Protein AF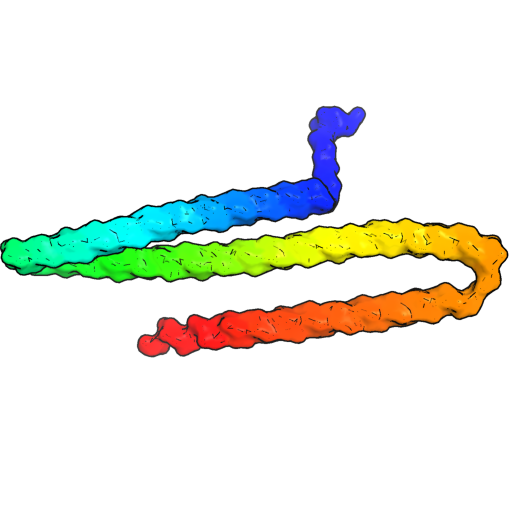-A0A653BRB4-F1 (afdb_monomer_lite)

pLDDT: mean 80.74, std 16.22, range [35.12, 98.19]

Organism: Callosobruchus maculatus (NCBI:txid64391)

Structure (mmCIF, N/CA/C/O backbone):
data_AF-A0A653BRB4-F1
#
_entry.id   AF-A0A653BRB4-F1
#
loop_
_atom_site.group_PDB
_atom_site.id
_atom_site.type_symbol
_atom_site.label_atom_id
_atom_site.label_alt_id
_atom_site.label_comp_id
_atom_site.label_asym_id
_atom_site.label_entity_id
_atom_site.label_seq_id
_atom_site.pdbx_PDB_ins_code
_atom_site.Cartn_x
_atom_site.Cartn_y
_atom_site.Cartn_z
_atom_site.occupancy
_atom_site.B_iso_or_equiv
_atom_site.auth_seq_id
_atom_site.auth_comp_id
_atom_site.auth_asym_id
_atom_site.auth_atom_id
_atom_site.pdbx_PDB_model_num
ATOM 1 N N . MET A 1 1 ? 5.141 21.637 -36.432 1.00 44.88 1 MET A N 1
ATOM 2 C CA . MET A 1 1 ? 4.045 20.675 -36.158 1.00 44.88 1 MET A CA 1
ATOM 3 C C . MET A 1 1 ? 4.220 19.894 -34.847 1.00 44.88 1 MET A C 1
ATOM 5 O O . MET A 1 1 ? 3.215 19.466 -34.308 1.00 44.88 1 MET A O 1
ATOM 9 N N . GLU A 1 2 ? 5.424 19.768 -34.265 1.00 45.28 2 GLU A N 1
ATOM 10 C CA . GLU A 1 2 ? 5.635 19.087 -32.959 1.00 45.28 2 GLU A CA 1
ATOM 11 C C . GLU A 1 2 ? 5.319 19.928 -31.700 1.00 45.28 2 GLU A C 1
ATOM 13 O O . GLU A 1 2 ? 5.369 19.418 -30.587 1.00 45.28 2 GLU A O 1
ATOM 18 N N . TRP A 1 3 ? 4.989 21.217 -31.844 1.00 54.69 3 TRP A N 1
ATOM 19 C CA . TRP A 1 3 ? 4.635 22.096 -30.715 1.00 54.69 3 TRP A CA 1
ATOM 20 C C . TRP A 1 3 ? 3.136 22.059 -30.353 1.00 54.69 3 TRP A C 1
ATOM 22 O O . TRP A 1 3 ? 2.770 22.378 -29.228 1.00 54.69 3 TRP A O 1
ATOM 32 N N . LEU A 1 4 ? 2.275 21.625 -31.284 1.00 62.00 4 LEU A N 1
ATOM 33 C CA . LEU A 1 4 ? 0.812 21.574 -31.112 1.00 62.00 4 LEU A CA 1
ATOM 34 C C . LEU A 1 4 ? 0.295 20.214 -30.613 1.00 62.00 4 LEU A C 1
ATOM 36 O O . LEU A 1 4 ? -0.806 20.134 -30.079 1.00 62.00 4 LEU A O 1
ATOM 40 N N . PHE A 1 5 ? 1.100 19.158 -30.724 1.00 61.97 5 PHE A N 1
ATOM 41 C CA . PHE A 1 5 ? 0.811 17.841 -30.162 1.00 61.97 5 PHE A CA 1
ATOM 42 C C . PHE A 1 5 ? 1.935 17.524 -29.185 1.00 61.97 5 PHE A C 1
ATOM 44 O O . PHE A 1 5 ? 3.046 17.224 -29.612 1.00 61.97 5 PHE A O 1
ATOM 51 N N . GLY A 1 6 ? 1.668 17.689 -27.885 1.00 61.69 6 GLY A N 1
ATOM 52 C CA . GLY A 1 6 ? 2.664 17.551 -26.821 1.00 61.69 6 GLY A CA 1
ATOM 53 C C . GLY A 1 6 ? 3.587 16.350 -27.036 1.00 61.69 6 GLY A C 1
ATOM 54 O O . GLY A 1 6 ? 3.122 15.269 -27.403 1.00 61.69 6 GLY A O 1
ATOM 55 N N . LYS A 1 7 ? 4.896 16.567 -26.838 1.00 62.56 7 LYS A N 1
ATOM 56 C CA . LYS A 1 7 ? 5.948 15.561 -27.042 1.00 62.56 7 LYS A CA 1
ATOM 57 C C . LYS A 1 7 ? 5.488 14.205 -26.507 1.00 62.56 7 LYS A C 1
ATOM 59 O O . LYS A 1 7 ? 5.230 14.071 -25.309 1.00 62.56 7 LYS A O 1
ATOM 64 N N . LYS A 1 8 ? 5.381 13.209 -27.393 1.00 71.00 8 LYS A N 1
ATOM 65 C CA . LYS A 1 8 ? 5.156 11.821 -26.981 1.00 71.00 8 LYS A CA 1
ATOM 66 C C . LYS A 1 8 ? 6.294 11.452 -26.033 1.00 71.00 8 LYS A C 1
ATOM 68 O O . LYS A 1 8 ? 7.454 11.521 -26.433 1.00 71.00 8 LYS A O 1
ATOM 73 N N . LEU A 1 9 ? 5.959 11.133 -24.781 1.00 74.25 9 LEU A N 1
ATOM 74 C CA . LEU A 1 9 ? 6.958 10.699 -23.809 1.00 74.25 9 LEU A CA 1
ATOM 75 C C . LEU A 1 9 ? 7.682 9.479 -24.368 1.00 74.25 9 LEU A C 1
ATOM 77 O O . LEU A 1 9 ? 7.057 8.563 -24.910 1.00 74.25 9 LEU A O 1
ATOM 81 N N . THR A 1 10 ? 8.996 9.462 -24.199 1.00 83.44 10 THR A N 1
ATOM 82 C CA . THR A 1 10 ? 9.781 8.264 -24.485 1.00 83.44 10 THR A CA 1
ATOM 83 C C . THR A 1 10 ? 9.360 7.125 -23.542 1.00 83.44 10 THR A C 1
ATOM 85 O O . THR A 1 10 ? 8.889 7.386 -22.427 1.00 83.44 10 THR A O 1
ATOM 88 N N . PRO A 1 11 ? 9.541 5.849 -23.934 1.00 79.94 11 PRO A N 1
ATOM 89 C CA . PRO A 1 11 ? 9.258 4.712 -23.054 1.00 79.94 11 PRO A CA 1
ATOM 90 C C . PRO A 1 11 ? 9.952 4.826 -21.689 1.00 79.94 11 PRO A C 1
ATOM 92 O O . PRO A 1 11 ? 9.370 4.499 -20.658 1.00 79.94 11 PRO A O 1
ATOM 95 N N . GLU A 1 12 ? 11.170 5.368 -21.657 1.00 82.12 12 GLU A N 1
ATOM 96 C CA . GLU A 1 12 ? 11.929 5.581 -20.425 1.00 82.12 12 GLU A CA 1
ATOM 97 C C . GLU A 1 12 ? 11.310 6.660 -19.521 1.00 82.12 12 GLU A C 1
ATOM 99 O O . GLU A 1 12 ? 11.172 6.461 -18.309 1.00 82.12 12 GLU A O 1
ATOM 104 N N . GLU A 1 13 ? 10.870 7.785 -20.092 1.00 85.81 13 GLU A N 1
ATOM 105 C CA . GLU A 1 13 ? 10.163 8.830 -19.346 1.00 85.81 13 GLU A CA 1
ATOM 106 C C . GLU A 1 13 ? 8.820 8.331 -18.804 1.00 85.81 13 GLU A C 1
ATOM 108 O O . GLU A 1 13 ? 8.454 8.665 -17.672 1.00 85.81 13 GLU A O 1
ATOM 113 N N . LEU A 1 14 ? 8.106 7.503 -19.573 1.00 84.69 14 LEU A N 1
ATOM 114 C CA . LEU A 1 14 ? 6.850 6.887 -19.151 1.00 84.69 14 LEU A CA 1
ATOM 115 C C . LEU A 1 14 ? 7.068 5.928 -17.972 1.00 84.69 14 LEU A C 1
ATOM 117 O O . LEU A 1 14 ? 6.396 6.062 -16.948 1.00 84.69 14 LEU A O 1
ATOM 121 N N . LEU A 1 15 ? 8.054 5.027 -18.064 1.00 86.06 15 LEU A N 1
ATOM 122 C CA . LEU A 1 15 ? 8.423 4.114 -16.973 1.00 86.06 15 LEU A CA 1
ATOM 123 C C . LEU A 1 15 ? 8.821 4.891 -15.709 1.00 86.06 15 LEU A C 1
ATOM 125 O O . LEU A 1 15 ? 8.372 4.574 -14.607 1.00 86.06 15 LEU A O 1
ATOM 129 N N . ARG A 1 16 ? 9.601 5.971 -15.853 1.00 87.88 16 ARG A N 1
ATOM 130 C CA . ARG A 1 16 ? 10.006 6.827 -14.727 1.00 87.88 16 ARG A CA 1
ATOM 131 C C . ARG A 1 16 ? 8.824 7.570 -14.101 1.00 87.88 16 ARG A C 1
ATOM 133 O O . ARG A 1 16 ? 8.773 7.710 -12.876 1.00 87.88 16 ARG A O 1
ATOM 140 N N . LYS A 1 17 ? 7.879 8.053 -14.912 1.00 89.94 17 LYS A N 1
ATOM 141 C CA . LYS A 1 17 ? 6.649 8.705 -14.437 1.00 89.94 17 LYS A CA 1
ATOM 142 C C . LYS A 1 17 ? 5.766 7.718 -13.673 1.00 89.94 17 LYS A C 1
ATOM 144 O O . LYS A 1 17 ? 5.336 8.043 -12.567 1.00 89.94 17 LYS A O 1
ATOM 149 N N . ASN A 1 18 ? 5.573 6.514 -14.208 1.00 88.88 18 ASN A N 1
ATOM 150 C CA . ASN A 1 18 ? 4.789 5.459 -13.567 1.00 88.88 18 ASN A CA 1
ATOM 151 C C . ASN A 1 18 ? 5.420 5.031 -12.238 1.00 88.88 18 ASN A C 1
ATOM 153 O O . ASN A 1 18 ? 4.736 5.017 -11.221 1.00 88.88 18 ASN A O 1
ATOM 157 N N . GLN A 1 19 ? 6.740 4.823 -12.198 1.00 89.94 19 GLN A N 1
ATOM 158 C CA . GLN A 1 19 ? 7.456 4.504 -10.959 1.00 89.94 19 GLN A CA 1
ATOM 159 C C . GLN A 1 19 ? 7.236 5.559 -9.862 1.00 89.94 19 GLN A C 1
ATOM 161 O O . GLN A 1 19 ? 7.018 5.230 -8.696 1.00 89.94 19 GLN A O 1
ATOM 166 N N . ARG A 1 20 ? 7.277 6.850 -10.219 1.00 93.38 20 ARG A N 1
ATOM 167 C CA . ARG A 1 20 ? 7.003 7.946 -9.273 1.00 93.38 20 ARG A CA 1
ATOM 168 C C . ARG A 1 20 ? 5.554 7.932 -8.791 1.00 93.38 20 ARG A C 1
ATOM 170 O O . ARG A 1 20 ? 5.324 8.174 -7.608 1.00 93.38 20 ARG A O 1
ATOM 177 N N . ALA A 1 21 ? 4.606 7.660 -9.686 1.00 92.81 21 ALA A N 1
ATOM 178 C CA . ALA A 1 21 ? 3.192 7.566 -9.345 1.00 92.81 21 ALA A CA 1
ATOM 179 C C . ALA A 1 21 ? 2.924 6.403 -8.376 1.00 92.81 21 ALA A C 1
ATOM 181 O O . ALA A 1 21 ? 2.296 6.624 -7.344 1.00 92.81 21 ALA A O 1
ATOM 182 N N . LEU A 1 22 ? 3.484 5.217 -8.638 1.00 92.94 22 LEU A N 1
ATOM 183 C CA . LEU A 1 22 ? 3.380 4.058 -7.742 1.00 92.94 22 LEU A CA 1
ATOM 184 C C . LEU A 1 22 ? 4.013 4.344 -6.376 1.00 92.94 22 LEU A C 1
ATOM 186 O O . LEU A 1 22 ? 3.388 4.114 -5.347 1.00 92.94 22 LEU A O 1
ATOM 190 N N . ASN A 1 23 ? 5.208 4.942 -6.346 1.00 93.94 23 ASN A N 1
ATOM 191 C CA . ASN A 1 23 ? 5.864 5.326 -5.093 1.00 93.94 23 ASN A CA 1
ATOM 192 C C . ASN A 1 23 ? 5.052 6.339 -4.279 1.00 93.94 23 ASN A C 1
ATOM 194 O O . ASN A 1 23 ? 5.100 6.317 -3.050 1.00 93.94 23 ASN A O 1
ATOM 198 N N . LYS A 1 24 ? 4.338 7.251 -4.946 1.00 96.00 24 LYS A N 1
ATOM 199 C CA . LYS A 1 24 ? 3.426 8.181 -4.277 1.00 96.00 24 LYS A CA 1
ATOM 200 C C . LYS A 1 24 ? 2.218 7.434 -3.712 1.00 96.00 24 LYS A C 1
ATOM 202 O O . LYS A 1 24 ? 1.928 7.598 -2.532 1.00 96.00 24 LYS A O 1
ATOM 207 N N . ALA A 1 25 ? 1.590 6.575 -4.515 1.00 94.00 25 ALA A N 1
ATOM 208 C CA . ALA A 1 25 ? 0.455 5.765 -4.090 1.00 94.00 25 ALA A CA 1
ATOM 209 C C . ALA A 1 25 ? 0.798 4.900 -2.867 1.00 94.00 25 ALA A C 1
ATOM 211 O O . ALA A 1 25 ? 0.055 4.930 -1.895 1.00 94.00 25 ALA A O 1
ATOM 212 N N . MET A 1 26 ? 1.960 4.231 -2.843 1.00 94.81 26 MET A N 1
ATOM 213 C CA . MET A 1 26 ? 2.411 3.461 -1.670 1.00 94.81 26 MET A CA 1
ATOM 214 C C . MET A 1 26 ? 2.470 4.312 -0.394 1.00 94.81 26 MET A C 1
ATOM 216 O O . MET A 1 26 ? 1.984 3.888 0.649 1.00 94.81 26 MET A O 1
ATOM 220 N N . ARG A 1 27 ? 3.014 5.536 -0.469 1.00 96.44 27 ARG A N 1
ATOM 221 C CA . ARG A 1 27 ? 3.086 6.436 0.697 1.00 96.44 27 ARG A CA 1
ATOM 222 C C . ARG A 1 27 ? 1.715 6.916 1.150 1.00 96.44 27 ARG A C 1
ATOM 224 O O . ARG A 1 27 ? 1.493 7.071 2.348 1.00 96.44 27 ARG A O 1
ATOM 231 N N . ASP A 1 28 ? 0.827 7.202 0.206 1.00 95.75 28 ASP A N 1
ATOM 232 C CA . ASP A 1 28 ? -0.527 7.642 0.525 1.00 95.75 28 ASP A CA 1
ATOM 233 C C . ASP A 1 28 ? -1.327 6.492 1.167 1.00 95.75 28 ASP A C 1
ATOM 235 O O . ASP A 1 28 ? -2.009 6.721 2.165 1.00 95.75 28 ASP A O 1
ATOM 239 N N . LEU A 1 29 ? -1.143 5.246 0.706 1.00 95.25 29 LEU A N 1
ATOM 240 C CA . LEU A 1 29 ? -1.700 4.054 1.359 1.00 95.25 29 LEU A CA 1
ATOM 241 C C . LEU A 1 29 ? -1.146 3.836 2.768 1.00 95.25 29 LEU A C 1
ATOM 243 O O . LEU A 1 29 ? -1.917 3.567 3.684 1.00 95.25 29 LEU A O 1
ATOM 247 N N . ASP A 1 30 ? 0.164 3.991 2.965 1.00 95.69 30 ASP A N 1
ATOM 248 C CA . ASP A 1 30 ? 0.786 3.849 4.286 1.00 95.69 30 ASP A CA 1
ATOM 249 C C . ASP A 1 30 ? 0.239 4.868 5.288 1.00 95.69 30 ASP A C 1
ATOM 251 O O . ASP A 1 30 ? -0.034 4.533 6.442 1.00 95.69 30 ASP A O 1
ATOM 255 N N . ARG A 1 31 ? 0.032 6.112 4.843 1.00 97.12 31 ARG A N 1
ATOM 256 C CA . ARG A 1 31 ? -0.585 7.161 5.663 1.00 97.12 31 ARG A CA 1
ATOM 257 C C . ARG A 1 31 ? -2.021 6.811 6.029 1.00 97.12 31 ARG A C 1
ATOM 259 O O . ARG A 1 31 ? -2.411 7.001 7.177 1.00 97.12 31 ARG A O 1
ATOM 266 N N . GLU A 1 32 ? -2.804 6.314 5.077 1.00 95.50 32 GLU A N 1
ATOM 267 C CA . GLU A 1 32 ? -4.203 5.969 5.331 1.00 95.50 32 GLU A CA 1
ATOM 268 C C . GLU A 1 32 ? -4.324 4.752 6.255 1.00 95.50 32 GLU A C 1
ATOM 270 O O . GLU A 1 32 ? -5.084 4.786 7.223 1.00 95.50 32 GLU A O 1
ATOM 275 N N . LYS A 1 33 ? -3.475 3.737 6.059 1.00 96.44 33 LYS A N 1
ATOM 276 C CA . LYS A 1 33 ? -3.328 2.604 6.981 1.00 96.44 33 LYS A CA 1
ATOM 277 C C . LYS A 1 33 ? -3.029 3.083 8.403 1.00 96.44 33 LYS A C 1
ATOM 279 O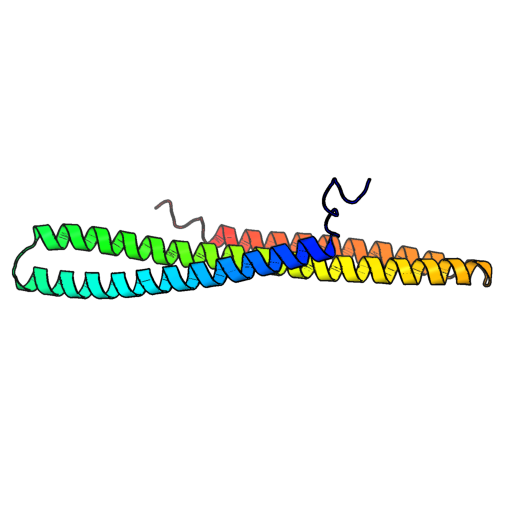 O . LYS A 1 33 ? -3.713 2.673 9.335 1.00 96.44 33 LYS A O 1
ATOM 284 N N . GLN A 1 34 ? -2.057 3.983 8.578 1.00 97.44 34 GLN A N 1
ATOM 285 C CA . GLN A 1 34 ? -1.706 4.522 9.898 1.00 97.44 34 GLN A CA 1
ATOM 286 C C . GLN A 1 34 ? -2.872 5.263 10.564 1.00 97.44 34 GLN A C 1
ATOM 288 O O . GLN A 1 34 ? -3.063 5.138 11.774 1.00 97.44 34 GLN A O 1
ATOM 293 N N . LYS A 1 35 ? -3.674 6.019 9.804 1.00 96.56 35 LYS A N 1
ATOM 294 C CA . LYS A 1 35 ? -4.886 6.654 10.347 1.00 96.56 35 LYS A CA 1
ATOM 295 C C . LYS A 1 35 ? -5.907 5.615 10.805 1.00 96.56 35 LYS A C 1
ATOM 297 O O . LYS A 1 35 ? -6.458 5.758 11.894 1.00 96.56 35 LYS A O 1
ATOM 302 N N . MET A 1 36 ? -6.116 4.558 10.019 1.00 95.75 36 MET A N 1
ATOM 303 C CA . MET A 1 36 ? -7.037 3.474 10.372 1.00 95.75 36 MET A CA 1
ATOM 304 C C . MET A 1 36 ? -6.572 2.704 11.613 1.00 95.75 36 MET A C 1
ATOM 306 O O . MET A 1 36 ? -7.384 2.422 12.486 1.00 95.75 36 MET A O 1
ATOM 310 N N . GLU A 1 37 ? -5.270 2.447 11.763 1.00 96.44 37 GLU A N 1
ATOM 311 C CA . GLU A 1 37 ? -4.699 1.846 12.980 1.00 96.44 37 GLU A CA 1
ATOM 312 C C . GLU A 1 37 ? -4.892 2.743 14.217 1.00 96.44 37 GLU A C 1
ATOM 314 O O . GLU A 1 37 ? -5.152 2.264 15.323 1.00 96.44 37 GLU A O 1
ATOM 319 N N . GLN A 1 38 ? -4.779 4.067 14.061 1.00 97.38 38 GLN A N 1
ATOM 320 C CA . GLN A 1 38 ? -5.075 5.007 15.147 1.00 97.38 38 GLN A CA 1
ATOM 321 C C . GLN A 1 38 ? -6.566 5.019 15.498 1.00 97.38 38 GLN A C 1
ATOM 323 O O . GLN A 1 38 ? -6.912 5.066 16.680 1.00 97.38 38 GLN A O 1
ATOM 328 N N . GLN A 1 39 ? -7.446 4.964 14.497 1.00 95.88 39 GLN A N 1
ATOM 329 C CA . GLN A 1 39 ? -8.887 4.854 14.707 1.00 95.88 39 GLN A CA 1
ATOM 330 C C . GLN A 1 39 ? -9.246 3.541 15.409 1.00 95.88 39 GLN A C 1
ATOM 332 O O . GLN A 1 39 ? -10.021 3.566 16.359 1.00 95.88 39 GLN A O 1
ATOM 337 N N . GLU A 1 40 ? -8.618 2.425 15.031 1.00 96.44 40 GLU A N 1
ATOM 338 C CA . GLU A 1 40 ? -8.788 1.131 15.697 1.00 96.44 40 GLU A CA 1
ATOM 339 C C . GLU A 1 40 ? -8.495 1.241 17.201 1.00 96.44 40 GLU A C 1
ATOM 341 O O . GLU A 1 40 ? -9.309 0.839 18.035 1.00 96.44 40 GLU A O 1
ATOM 346 N N . LYS A 1 41 ? -7.364 1.862 17.566 1.00 97.62 41 LYS A N 1
ATOM 347 C CA . LYS A 1 41 ? -6.991 2.085 18.972 1.00 97.62 41 LYS A CA 1
ATOM 348 C C . LYS A 1 41 ? -8.031 2.922 19.720 1.00 97.62 41 LYS A C 1
ATOM 350 O O . LYS A 1 41 ? -8.347 2.596 20.864 1.00 97.62 41 LYS A O 1
ATOM 355 N N . LYS A 1 42 ? -8.570 3.972 19.092 1.00 97.44 42 LYS A N 1
ATOM 356 C CA . LYS A 1 42 ? -9.628 4.810 19.683 1.00 97.44 42 LYS A CA 1
ATOM 357 C C . LYS A 1 42 ? -10.916 4.018 19.897 1.00 97.44 42 LYS A C 1
ATOM 359 O O . LYS A 1 42 ? -11.413 3.994 21.017 1.00 97.44 42 LYS A O 1
ATOM 364 N N . ILE A 1 43 ? -11.376 3.281 18.884 1.00 97.06 43 ILE A N 1
ATOM 365 C CA . ILE A 1 43 ? -12.577 2.438 18.978 1.00 97.06 43 ILE A CA 1
ATOM 366 C C . ILE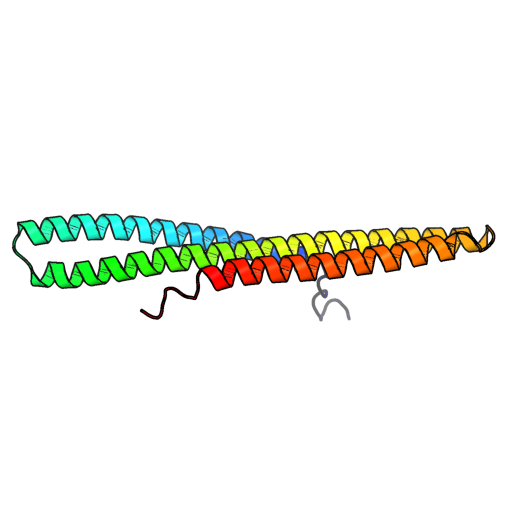 A 1 43 ? -12.435 1.422 20.120 1.00 97.06 43 ILE A C 1
ATOM 368 O O . ILE A 1 43 ? -13.369 1.234 20.894 1.00 97.06 43 ILE A O 1
ATOM 372 N N . ILE A 1 44 ? -11.260 0.803 20.293 1.00 97.75 44 ILE A N 1
ATOM 373 C CA . ILE A 1 44 ? -11.009 -0.125 21.410 1.00 97.75 44 ILE A CA 1
ATOM 374 C C . ILE A 1 44 ? -11.153 0.573 22.772 1.00 97.75 44 ILE A C 1
ATOM 376 O O . ILE A 1 44 ? -11.713 -0.010 23.704 1.00 97.75 44 ILE A O 1
ATOM 380 N N . ILE A 1 45 ? -10.636 1.797 22.914 1.00 98.19 45 ILE A N 1
ATOM 381 C CA . ILE A 1 45 ? -10.762 2.583 24.151 1.00 98.19 45 ILE A CA 1
ATOM 382 C C . ILE A 1 45 ? -12.233 2.923 24.415 1.00 98.19 45 ILE A C 1
ATOM 384 O O . ILE A 1 45 ? -12.710 2.717 25.533 1.00 98.19 45 ILE A O 1
ATOM 388 N N . ASP A 1 46 ? -12.959 3.366 23.391 1.00 96.81 46 ASP A N 1
ATOM 389 C CA . ASP A 1 46 ? -14.367 3.747 23.503 1.00 96.81 46 ASP A CA 1
ATOM 390 C C . ASP A 1 46 ? -15.255 2.544 23.838 1.00 96.81 46 ASP A C 1
ATOM 392 O O . ASP A 1 46 ? -16.087 2.631 24.739 1.00 96.81 46 ASP A O 1
ATOM 396 N N . ILE A 1 47 ? -15.016 1.382 23.218 1.00 97.88 47 ILE A N 1
ATOM 397 C CA . ILE A 1 47 ? -15.686 0.119 23.568 1.00 97.88 47 ILE A CA 1
ATOM 398 C C . ILE A 1 47 ? -15.492 -0.197 25.053 1.00 97.88 47 ILE A C 1
ATOM 400 O O . ILE A 1 47 ? -16.457 -0.510 25.750 1.00 97.88 47 ILE A O 1
ATOM 404 N N . LYS A 1 48 ? -14.256 -0.095 25.564 1.00 97.81 48 LYS A N 1
ATOM 405 C CA . LYS A 1 48 ? -13.959 -0.357 26.982 1.00 97.81 48 LYS A CA 1
ATOM 40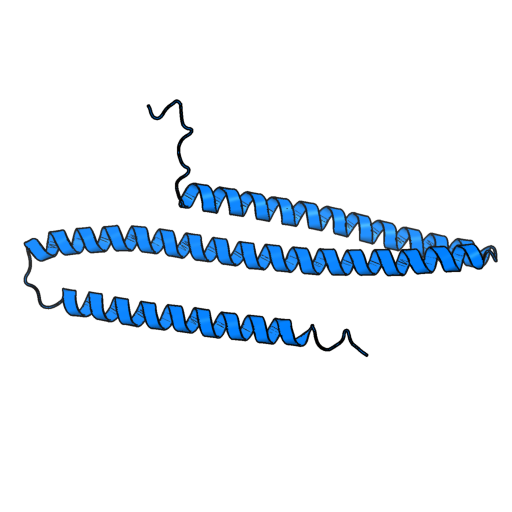6 C C . LYS A 1 48 ? -14.673 0.627 27.907 1.00 97.81 48 LYS A C 1
ATOM 408 O O . LYS A 1 48 ? -15.101 0.229 28.988 1.00 97.81 48 LYS A O 1
ATOM 413 N N . LYS A 1 49 ? -14.781 1.897 27.510 1.00 97.94 49 LYS A N 1
ATOM 414 C CA . LYS A 1 49 ? -15.481 2.931 28.279 1.00 97.94 49 LYS A CA 1
ATOM 415 C C . LYS A 1 49 ? -16.989 2.661 28.324 1.00 97.94 49 LYS A C 1
ATOM 417 O O . LYS A 1 49 ? -17.540 2.532 29.412 1.00 97.94 49 LYS A O 1
ATOM 422 N N . LEU A 1 50 ? -17.619 2.468 27.166 1.00 97.25 50 LEU A N 1
ATOM 423 C CA . LEU A 1 50 ? -19.055 2.189 27.042 1.00 97.25 50 LEU A CA 1
ATOM 424 C C . LEU A 1 50 ? -19.461 0.894 27.759 1.00 97.25 50 LEU A C 1
ATOM 426 O O . LEU A 1 50 ? -20.530 0.824 28.361 1.00 97.25 50 LEU A O 1
ATOM 430 N N . ALA A 1 51 ? -18.589 -0.120 27.746 1.00 97.38 51 ALA A N 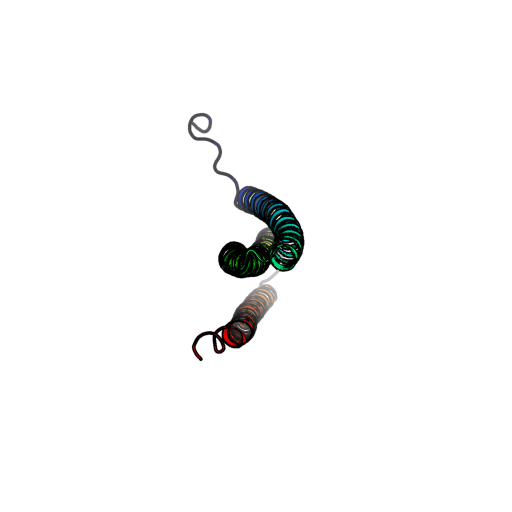1
ATOM 431 C CA . ALA A 1 51 ? -18.810 -1.360 28.484 1.00 97.38 51 ALA A CA 1
ATOM 432 C C . ALA A 1 51 ? -18.846 -1.137 30.004 1.00 97.38 51 ALA A C 1
ATOM 434 O O . ALA A 1 51 ? -19.705 -1.700 30.677 1.00 97.38 51 ALA A O 1
ATOM 435 N N . LYS A 1 52 ? -17.960 -0.289 30.550 1.00 97.31 52 LYS A N 1
ATOM 436 C CA . LYS A 1 52 ? -17.971 0.078 31.980 1.00 97.31 52 LYS A CA 1
ATOM 437 C C . LYS A 1 52 ? -19.208 0.884 32.369 1.00 97.31 52 LYS A C 1
ATOM 439 O O . LYS A 1 52 ? -19.682 0.758 33.490 1.00 97.31 52 LYS A O 1
ATOM 444 N N . GLU A 1 53 ? -19.722 1.690 31.447 1.00 96.88 53 GLU A N 1
ATOM 445 C CA . GLU A 1 53 ? -20.952 2.472 31.618 1.00 96.88 53 GLU A CA 1
ATOM 446 C C . GLU A 1 53 ? -22.229 1.626 31.436 1.00 96.88 53 GLU A C 1
ATOM 448 O O . GLU A 1 53 ? -23.333 2.140 31.597 1.00 96.88 53 GLU A O 1
ATOM 453 N N . GLY A 1 54 ? -22.106 0.336 31.095 1.00 96.25 54 GLY A N 1
ATOM 454 C CA . GLY A 1 54 ? -23.239 -0.575 30.904 1.00 96.25 54 GLY A CA 1
ATOM 455 C C . GLY A 1 54 ? -24.005 -0.381 29.588 1.00 96.25 54 GLY A C 1
ATOM 456 O O . GLY A 1 54 ? -25.046 -1.006 29.385 1.00 96.25 54 GLY A O 1
ATOM 457 N N . GLN A 1 55 ? -23.504 0.443 28.662 1.00 96.94 55 GLN A N 1
ATOM 458 C CA . GLN A 1 55 ? -24.170 0.763 27.394 1.00 96.94 55 GLN A CA 1
ATOM 459 C C . GLN A 1 55 ? -23.939 -0.325 26.333 1.00 96.94 55 GLN A C 1
ATOM 461 O O . GLN A 1 55 ? -23.196 -0.149 25.363 1.00 96.94 55 GLN A O 1
ATOM 466 N N . MET A 1 56 ? -24.571 -1.488 26.509 1.00 95.44 56 MET A N 1
ATOM 467 C CA . MET A 1 56 ? -24.259 -2.671 25.698 1.00 95.44 56 MET A CA 1
ATOM 468 C C . MET A 1 56 ? -24.675 -2.594 24.231 1.00 95.44 56 MET A C 1
ATOM 470 O O . MET A 1 56 ? -23.996 -3.175 23.382 1.00 95.44 56 MET A O 1
ATOM 474 N N . ASP A 1 57 ? -25.719 -1.841 23.898 1.00 96.56 57 ASP A N 1
ATOM 475 C CA . ASP A 1 57 ? -26.107 -1.657 22.498 1.00 96.56 57 ASP A CA 1
ATOM 476 C C . ASP A 1 57 ? -25.099 -0.786 21.736 1.00 96.56 57 ASP A C 1
ATOM 478 O O . ASP A 1 57 ? -24.717 -1.124 20.614 1.00 96.56 57 ASP A O 1
ATOM 482 N N . ALA A 1 58 ? -24.562 0.257 22.379 1.00 96.00 58 ALA A N 1
ATOM 483 C CA . ALA A 1 58 ? -23.486 1.071 21.814 1.00 96.00 58 ALA A CA 1
ATOM 484 C C . ALA A 1 58 ? -22.203 0.246 21.614 1.00 96.00 58 ALA A C 1
ATOM 486 O O . ALA A 1 58 ? -21.571 0.318 20.559 1.00 96.00 58 ALA A O 1
ATOM 487 N N . VAL A 1 59 ? -21.857 -0.617 22.576 1.00 97.88 59 VAL A N 1
ATOM 488 C CA . VAL A 1 59 ? -20.715 -1.538 22.454 1.00 97.88 59 VAL A CA 1
ATOM 489 C C . VAL A 1 59 ? -20.872 -2.494 21.272 1.00 97.88 59 VAL A C 1
ATOM 491 O O . VAL A 1 59 ? -19.911 -2.682 20.528 1.00 97.88 59 VAL A O 1
ATOM 494 N N . LYS A 1 60 ? -22.061 -3.069 21.043 1.00 97.19 60 LYS A N 1
ATOM 495 C CA . LYS A 1 60 ? -22.303 -3.944 19.880 1.00 97.19 60 LYS A CA 1
ATOM 496 C C . LYS A 1 60 ? -22.090 -3.205 18.557 1.00 97.19 60 LYS A C 1
ATOM 498 O O . LYS A 1 60 ? -21.522 -3.778 17.627 1.00 97.19 60 LYS A O 1
ATOM 503 N N . ILE A 1 61 ? -22.531 -1.949 18.464 1.00 96.75 61 ILE A N 1
ATOM 504 C CA . ILE A 1 61 ? -22.338 -1.117 17.266 1.00 96.75 61 ILE A CA 1
ATOM 505 C C . ILE A 1 61 ? -20.845 -0.837 17.052 1.00 96.75 61 ILE A C 1
ATOM 507 O O . ILE A 1 61 ? -20.323 -1.104 15.970 1.00 96.75 61 ILE A O 1
ATOM 511 N N . MET A 1 62 ? -20.143 -0.387 18.093 1.00 96.00 62 MET A N 1
ATOM 512 C CA . MET A 1 62 ? -18.711 -0.073 18.025 1.00 96.00 62 MET A CA 1
ATOM 513 C C . MET A 1 62 ? -17.854 -1.315 17.741 1.00 96.00 62 MET A C 1
ATOM 515 O O . MET A 1 62 ? -16.873 -1.237 17.008 1.00 96.00 62 MET A O 1
ATOM 519 N N . ALA A 1 63 ? -18.242 -2.489 18.246 1.00 96.88 63 ALA A N 1
ATOM 520 C CA . ALA A 1 63 ? -17.563 -3.748 17.947 1.00 96.88 63 ALA A CA 1
ATOM 521 C C . ALA A 1 63 ? -17.664 -4.127 16.459 1.00 96.88 63 ALA A C 1
ATOM 523 O O . ALA A 1 63 ? -16.691 -4.605 15.875 1.00 96.88 63 ALA A O 1
ATOM 524 N N . ARG A 1 64 ? -18.814 -3.878 15.816 1.00 97.12 64 ARG A N 1
ATOM 525 C CA . ARG A 1 64 ? -18.954 -4.063 14.361 1.00 97.12 64 ARG A CA 1
ATOM 526 C C . ARG A 1 64 ? -18.058 -3.097 13.593 1.00 97.12 64 ARG A C 1
ATOM 528 O O . ARG A 1 64 ? -17.455 -3.504 12.601 1.00 97.12 64 ARG A O 1
ATOM 535 N N . ASP A 1 65 ? -17.958 -1.850 14.049 1.00 95.25 65 ASP A N 1
ATOM 536 C CA . ASP A 1 65 ? -17.068 -0.861 13.440 1.00 95.25 65 ASP A CA 1
ATOM 537 C C . ASP A 1 65 ? -15.596 -1.276 13.569 1.00 95.25 65 ASP A C 1
ATOM 539 O O . ASP A 1 65 ? -14.883 -1.309 12.571 1.00 95.25 65 ASP A O 1
ATOM 543 N N . LEU A 1 66 ? -15.176 -1.765 14.743 1.00 97.19 66 LEU A N 1
ATOM 544 C CA . LEU A 1 66 ? -13.829 -2.298 14.968 1.00 97.19 66 LEU A CA 1
ATOM 545 C C . LEU A 1 66 ? -13.453 -3.394 13.958 1.00 97.19 66 LEU A C 1
ATOM 547 O O . LEU A 1 66 ? -12.365 -3.371 13.380 1.00 97.19 66 LEU A O 1
ATOM 551 N N . VAL A 1 67 ? -14.355 -4.355 13.728 1.00 97.25 67 VAL A N 1
ATOM 552 C CA . VAL A 1 67 ? -14.127 -5.436 12.755 1.00 97.25 67 VAL A CA 1
ATOM 553 C C . VAL A 1 67 ? -13.985 -4.875 11.339 1.00 97.25 67 VAL A C 1
ATOM 555 O O . VAL A 1 67 ? -13.100 -5.305 10.597 1.00 97.25 67 VAL A O 1
ATOM 558 N N . ARG A 1 68 ? -14.804 -3.887 10.957 1.00 95.75 68 ARG A N 1
ATOM 559 C CA . ARG A 1 68 ? -14.686 -3.213 9.653 1.00 95.75 68 ARG A CA 1
ATOM 560 C C . ARG A 1 68 ? -13.358 -2.471 9.521 1.00 95.75 68 ARG A C 1
ATOM 562 O O . ARG A 1 68 ? -12.680 -2.644 8.512 1.00 95.75 68 ARG A O 1
ATOM 569 N N . THR A 1 69 ? -12.949 -1.709 10.537 1.00 96.06 69 THR A N 1
ATOM 570 C CA . THR A 1 69 ? -11.661 -0.999 10.557 1.00 96.06 69 THR A CA 1
ATOM 571 C C . THR A 1 69 ? -10.497 -1.968 10.362 1.00 96.06 69 THR A C 1
ATOM 573 O O . THR A 1 69 ? -9.651 -1.729 9.503 1.00 96.06 69 THR A O 1
ATOM 576 N N . ARG A 1 70 ? -10.490 -3.109 11.066 1.00 95.62 70 ARG A N 1
ATOM 577 C CA . ARG A 1 70 ? -9.465 -4.156 10.897 1.00 95.62 70 ARG A CA 1
ATOM 578 C C . ARG A 1 70 ? -9.423 -4.727 9.483 1.00 95.62 70 ARG A C 1
ATOM 580 O O . ARG A 1 70 ? -8.341 -4.877 8.917 1.00 95.62 70 ARG A O 1
ATOM 587 N N . ARG A 1 71 ? -10.588 -4.998 8.884 1.00 94.62 71 ARG A N 1
ATOM 588 C CA . ARG A 1 71 ? -10.675 -5.447 7.483 1.00 94.62 71 ARG A CA 1
ATOM 589 C C . ARG A 1 71 ? -10.087 -4.413 6.523 1.00 94.62 71 ARG A C 1
ATOM 591 O O . ARG A 1 71 ? -9.346 -4.784 5.617 1.00 94.62 71 ARG A O 1
ATOM 598 N N . TYR A 1 72 ? -10.351 -3.123 6.738 1.00 93.00 72 TYR A N 1
ATOM 599 C CA . TYR A 1 72 ? -9.740 -2.065 5.930 1.00 93.00 72 TYR A CA 1
ATOM 600 C C . TYR A 1 72 ? -8.221 -1.998 6.102 1.00 93.00 72 TYR A C 1
ATOM 602 O O . TYR A 1 72 ? -7.522 -1.872 5.100 1.00 93.00 72 TYR A O 1
ATOM 610 N N . VAL A 1 73 ? -7.693 -2.151 7.321 1.00 93.81 73 VAL A N 1
ATOM 611 C CA . VAL A 1 73 ? -6.238 -2.226 7.553 1.00 93.81 73 VAL A CA 1
ATOM 612 C C . VAL A 1 73 ? -5.616 -3.394 6.774 1.00 93.81 73 VAL A C 1
ATOM 614 O O . VAL A 1 73 ? -4.646 -3.167 6.047 1.00 93.81 73 VAL A O 1
ATOM 617 N N . LYS A 1 74 ? -6.202 -4.605 6.832 1.00 92.50 74 LYS A N 1
ATOM 618 C CA . LYS A 1 74 ? -5.748 -5.766 6.029 1.00 92.50 74 LYS A CA 1
ATOM 619 C C . LYS A 1 74 ? -5.783 -5.444 4.530 1.00 92.50 74 LYS A C 1
ATOM 621 O O . LYS A 1 74 ? -4.792 -5.637 3.832 1.00 92.50 74 LYS A O 1
ATOM 626 N N . LYS A 1 75 ? -6.882 -4.860 4.040 1.00 92.00 75 LYS A N 1
ATOM 627 C CA . LYS A 1 75 ? -7.032 -4.471 2.629 1.00 92.00 75 LYS A CA 1
ATOM 628 C C . LYS A 1 75 ? -5.978 -3.453 2.178 1.00 92.00 75 LYS A C 1
ATOM 630 O O . LYS A 1 75 ? -5.451 -3.570 1.075 1.00 92.00 75 LYS A O 1
ATOM 635 N N . PHE A 1 76 ? -5.635 -2.477 3.021 1.00 90.75 76 PHE A N 1
ATOM 636 C CA . PHE A 1 76 ? -4.559 -1.526 2.732 1.00 90.75 76 PHE A CA 1
ATOM 637 C C . PHE A 1 76 ? -3.186 -2.202 2.656 1.00 90.75 76 PHE A C 1
ATOM 639 O O . PHE A 1 76 ? -2.388 -1.840 1.792 1.00 90.75 76 PHE A O 1
ATOM 646 N N . MET A 1 77 ? -2.919 -3.194 3.512 1.00 88.62 77 MET A N 1
ATOM 647 C CA . MET A 1 77 ? -1.678 -3.977 3.461 1.00 88.62 77 MET A CA 1
ATOM 648 C C . MET A 1 77 ? -1.556 -4.760 2.153 1.00 88.62 77 MET A C 1
ATOM 650 O O . MET A 1 77 ? -0.532 -4.642 1.482 1.00 88.62 77 MET A O 1
ATOM 654 N N . LEU A 1 78 ? -2.612 -5.475 1.756 1.00 91.88 78 LEU A N 1
ATOM 655 C CA . LEU A 1 78 ? -2.653 -6.219 0.492 1.00 91.88 78 LEU A CA 1
ATOM 656 C C . LEU A 1 78 ? -2.471 -5.289 -0.713 1.00 91.88 78 LEU A C 1
ATOM 658 O O . LEU A 1 78 ? -1.628 -5.516 -1.574 1.00 91.88 78 LEU A O 1
ATOM 662 N N . MET A 1 79 ? -3.193 -4.168 -0.742 1.00 91.94 79 MET A N 1
ATOM 663 C CA . MET A 1 79 ? -3.083 -3.212 -1.843 1.00 91.94 79 MET A CA 1
ATOM 664 C C . MET A 1 79 ? -1.682 -2.585 -1.935 1.00 91.94 79 MET A C 1
ATOM 666 O O . MET A 1 79 ? -1.172 -2.386 -3.037 1.00 91.94 79 MET A O 1
ATOM 670 N N . ARG A 1 80 ? -1.024 -2.309 -0.800 1.00 93.19 80 ARG A N 1
ATOM 671 C CA . ARG A 1 80 ? 0.379 -1.865 -0.783 1.00 93.19 80 ARG A CA 1
ATOM 672 C C . ARG A 1 80 ? 1.300 -2.936 -1.373 1.00 93.19 80 ARG A C 1
ATOM 674 O O . ARG A 1 80 ? 2.149 -2.587 -2.192 1.00 93.19 80 ARG A O 1
ATOM 681 N N . ALA A 1 81 ? 1.134 -4.199 -0.978 1.00 90.44 81 ALA A N 1
ATOM 682 C CA . ALA A 1 81 ? 1.930 -5.311 -1.498 1.00 90.44 81 ALA A CA 1
ATOM 683 C C . ALA A 1 81 ? 1.783 -5.434 -3.024 1.00 90.44 81 ALA A C 1
ATOM 685 O O . ALA A 1 81 ? 2.787 -5.460 -3.735 1.00 90.44 81 ALA A O 1
ATOM 686 N N . ASN A 1 82 ? 0.555 -5.347 -3.538 1.00 87.81 82 ASN A N 1
ATOM 687 C CA . ASN A 1 82 ? 0.284 -5.391 -4.977 1.00 87.81 82 ASN A CA 1
ATOM 688 C C . ASN A 1 82 ? 0.950 -4.227 -5.727 1.00 87.81 82 ASN A C 1
ATOM 690 O O . ASN A 1 82 ? 1.593 -4.427 -6.756 1.00 87.81 82 ASN A O 1
ATOM 694 N N . ILE A 1 83 ? 0.867 -2.997 -5.201 1.00 91.31 83 ILE A N 1
ATOM 695 C CA . ILE A 1 83 ? 1.556 -1.844 -5.808 1.00 91.31 83 ILE A CA 1
ATOM 696 C C . ILE A 1 83 ? 3.077 -2.034 -5.781 1.00 91.31 83 ILE A C 1
ATOM 698 O O . ILE A 1 83 ? 3.759 -1.664 -6.740 1.00 91.31 83 ILE A O 1
ATOM 702 N N . GLN A 1 84 ? 3.618 -2.609 -4.707 1.00 91.44 84 GLN A N 1
ATOM 703 C CA . GLN A 1 84 ? 5.041 -2.909 -4.597 1.00 91.44 84 GLN A CA 1
ATOM 704 C C . GLN A 1 84 ? 5.476 -3.954 -5.636 1.00 91.44 84 GLN A C 1
ATOM 706 O O . GLN A 1 84 ? 6.497 -3.745 -6.293 1.00 91.44 84 GLN A O 1
ATOM 711 N N . ALA A 1 85 ? 4.688 -5.010 -5.854 1.00 90.62 85 ALA A N 1
ATOM 712 C CA . ALA A 1 85 ? 4.936 -6.005 -6.897 1.00 90.62 85 ALA A CA 1
ATOM 713 C C . ALA A 1 85 ? 4.942 -5.370 -8.300 1.00 90.62 85 ALA A C 1
ATOM 715 O O . ALA A 1 85 ? 5.905 -5.519 -9.055 1.00 90.62 85 ALA A O 1
ATOM 716 N N . VAL A 1 86 ? 3.933 -4.550 -8.621 1.00 90.12 86 VAL A N 1
ATOM 717 C CA . VAL A 1 86 ? 3.875 -3.818 -9.901 1.00 90.12 86 VAL A CA 1
ATOM 718 C C . VAL A 1 86 ? 5.064 -2.862 -10.051 1.00 90.12 86 VAL A C 1
ATOM 720 O O . VAL A 1 86 ? 5.651 -2.749 -11.126 1.00 90.12 86 VAL A O 1
ATOM 723 N N . SER A 1 87 ? 5.460 -2.187 -8.971 1.00 90.25 87 SER A N 1
ATOM 724 C CA . SER A 1 87 ? 6.635 -1.313 -8.941 1.00 90.25 87 SER A CA 1
ATOM 725 C C . SER A 1 87 ? 7.925 -2.075 -9.269 1.00 90.25 87 SER A C 1
ATOM 727 O O . SER A 1 87 ? 8.733 -1.593 -10.063 1.00 90.25 87 SER A O 1
ATOM 729 N N . LEU A 1 88 ? 8.112 -3.270 -8.703 1.00 89.88 88 LEU A N 1
ATOM 730 C CA . LEU A 1 88 ? 9.255 -4.130 -9.019 1.00 89.88 88 LEU A CA 1
ATOM 731 C C . LEU A 1 88 ? 9.233 -4.566 -10.489 1.00 89.88 88 LEU A C 1
ATOM 733 O O . LEU A 1 88 ? 10.254 -4.451 -11.164 1.00 89.88 88 LEU A O 1
ATOM 737 N N . LYS A 1 89 ? 8.066 -4.946 -11.023 1.00 86.88 89 LYS A N 1
ATOM 738 C CA . LYS A 1 89 ? 7.908 -5.286 -12.446 1.00 86.88 89 LYS A CA 1
ATOM 739 C C . LYS A 1 89 ? 8.301 -4.122 -13.362 1.00 86.88 89 LYS A C 1
ATOM 741 O O . LYS A 1 89 ? 9.045 -4.311 -14.320 1.00 86.88 89 LYS A O 1
ATOM 746 N N . ILE A 1 90 ? 7.893 -2.891 -13.040 1.00 88.50 90 ILE A N 1
ATOM 747 C CA . ILE A 1 90 ? 8.310 -1.690 -13.789 1.00 88.50 90 ILE A CA 1
ATOM 748 C C . ILE A 1 90 ? 9.824 -1.462 -13.706 1.00 88.50 90 ILE A C 1
ATOM 750 O O . ILE A 1 90 ? 10.445 -1.082 -14.702 1.00 88.50 90 ILE A O 1
ATOM 754 N N . GLN A 1 91 ? 10.435 -1.688 -12.542 1.00 88.38 91 GLN A N 1
ATOM 755 C CA . GLN A 1 91 ? 11.885 -1.596 -12.391 1.00 88.38 91 GLN A CA 1
ATOM 756 C C . GLN A 1 91 ? 12.612 -2.626 -13.268 1.00 88.38 91 GLN A C 1
ATOM 758 O O . GLN A 1 91 ? 13.596 -2.263 -13.918 1.00 88.38 91 GLN A O 1
ATOM 763 N N . THR A 1 92 ? 12.111 -3.861 -13.338 1.00 88.12 92 THR A N 1
ATOM 764 C CA . THR A 1 92 ? 12.633 -4.907 -14.228 1.00 88.12 92 THR A CA 1
ATOM 765 C C . THR A 1 92 ? 12.522 -4.490 -15.693 1.00 88.12 92 THR A C 1
ATOM 767 O O . THR A 1 92 ? 13.536 -4.468 -16.391 1.00 88.12 92 THR A O 1
ATOM 770 N N . LEU A 1 93 ? 11.347 -4.027 -16.136 1.00 86.19 93 LEU A N 1
ATOM 771 C CA . LEU A 1 93 ? 11.131 -3.537 -17.506 1.00 86.19 93 LEU A CA 1
ATOM 772 C C . LEU A 1 93 ? 12.068 -2.377 -17.870 1.00 86.19 93 LEU A C 1
ATOM 774 O O . LEU A 1 93 ? 12.555 -2.285 -18.996 1.00 86.19 93 LEU A O 1
ATOM 778 N N . ARG A 1 94 ? 12.367 -1.483 -16.918 1.00 85.50 94 ARG A N 1
ATOM 779 C CA . ARG A 1 94 ? 13.336 -0.398 -17.135 1.00 85.50 94 ARG A CA 1
ATOM 780 C C . ARG A 1 94 ? 14.742 -0.941 -17.386 1.00 85.50 94 ARG A C 1
ATOM 782 O O . ARG A 1 94 ? 15.418 -0.452 -18.289 1.00 85.50 94 ARG A O 1
ATOM 789 N N . SER A 1 95 ? 15.177 -1.924 -16.600 1.00 86.00 95 SER A N 1
ATOM 790 C CA . SER A 1 95 ? 16.482 -2.574 -16.769 1.00 86.00 95 SER A CA 1
ATOM 791 C C . SER A 1 95 ? 16.567 -3.335 -18.094 1.00 86.00 95 SER A C 1
ATOM 793 O O . SER A 1 95 ? 17.560 -3.191 -18.805 1.00 86.00 95 SER A O 1
ATOM 795 N N . GLN A 1 96 ? 15.509 -4.063 -18.468 1.00 85.81 96 GLN A N 1
ATOM 796 C CA . GLN A 1 96 ? 15.410 -4.749 -19.760 1.00 85.81 96 GLN A CA 1
ATOM 797 C C . GLN A 1 96 ? 15.485 -3.753 -20.928 1.00 85.81 96 GLN A C 1
ATOM 799 O O . GLN A 1 96 ? 16.276 -3.942 -21.848 1.00 85.81 96 GLN A O 1
ATOM 804 N N . ASN A 1 97 ? 14.748 -2.637 -20.872 1.00 85.25 97 ASN A N 1
ATOM 805 C CA . ASN A 1 97 ? 14.799 -1.608 -21.916 1.00 85.25 97 ASN A CA 1
ATOM 806 C C . ASN A 1 97 ? 16.196 -0.965 -22.033 1.00 85.25 97 ASN A C 1
ATOM 808 O O . ASN A 1 97 ? 16.695 -0.764 -23.139 1.00 85.25 97 ASN A O 1
ATOM 812 N N . ALA A 1 98 ? 16.863 -0.681 -20.909 1.00 85.38 98 ALA A N 1
ATOM 813 C CA . ALA A 1 98 ? 18.235 -0.171 -20.917 1.00 85.38 98 ALA A CA 1
ATOM 814 C C . ALA A 1 98 ? 19.218 -1.180 -21.541 1.00 85.38 98 ALA A C 1
ATOM 816 O O . ALA A 1 98 ? 20.064 -0.800 -22.353 1.00 85.38 98 ALA A O 1
ATOM 817 N N . MET A 1 99 ? 19.066 -2.470 -21.222 1.00 84.56 99 MET A N 1
ATOM 818 C CA . MET A 1 99 ? 19.855 -3.547 -21.818 1.00 84.56 99 MET A CA 1
ATOM 819 C C . MET A 1 99 ? 19.593 -3.673 -23.322 1.00 84.56 99 MET A C 1
ATOM 821 O O . MET A 1 99 ? 20.546 -3.754 -24.089 1.00 84.56 99 MET A O 1
ATOM 825 N N . ALA A 1 100 ? 18.337 -3.605 -23.764 1.00 84.31 100 ALA A N 1
ATOM 826 C CA . ALA A 1 100 ? 17.976 -3.641 -25.179 1.00 84.31 100 ALA A CA 1
ATOM 827 C C . ALA A 1 100 ? 18.580 -2.459 -25.961 1.00 84.31 100 ALA A C 1
ATOM 829 O O . ALA A 1 100 ? 19.088 -2.638 -27.070 1.00 84.31 100 ALA A O 1
ATOM 830 N N . GLN A 1 101 ? 18.591 -1.252 -25.381 1.00 85.50 101 GLN A N 1
ATOM 831 C CA . GLN A 1 101 ? 19.254 -0.088 -25.985 1.00 85.50 101 GLN A CA 1
ATOM 832 C C . GLN A 1 101 ? 20.775 -0.270 -26.068 1.00 85.50 101 GLN A C 1
ATOM 834 O O . GLN A 1 101 ? 21.368 0.019 -27.111 1.00 85.50 101 GLN A O 1
ATOM 839 N N . ALA A 1 102 ? 21.406 -0.785 -25.009 1.00 83.50 102 ALA A N 1
ATOM 840 C CA . ALA A 1 102 ? 22.837 -1.082 -25.004 1.00 83.50 102 ALA A CA 1
ATOM 841 C C . ALA A 1 102 ? 23.190 -2.156 -26.046 1.00 83.50 102 ALA A C 1
ATOM 843 O O . ALA A 1 102 ? 24.091 -1.949 -26.860 1.00 83.50 102 ALA A O 1
ATOM 844 N N . MET A 1 103 ? 22.422 -3.247 -26.089 1.00 82.94 103 MET A N 1
ATOM 845 C CA . MET A 1 103 ? 22.550 -4.325 -27.071 1.00 82.94 103 MET A CA 1
ATOM 846 C C . MET A 1 103 ? 22.410 -3.789 -28.492 1.00 82.94 103 MET A C 1
ATOM 848 O O . MET A 1 103 ? 23.268 -4.059 -29.317 1.00 82.94 103 MET A O 1
ATOM 852 N N . LYS A 1 104 ? 21.433 -2.921 -28.776 1.00 83.06 104 LYS A N 1
ATOM 853 C CA . LYS A 1 104 ? 21.296 -2.273 -30.092 1.00 83.06 104 LYS A CA 1
ATOM 854 C C . LYS A 1 104 ? 22.539 -1.465 -30.490 1.00 83.06 104 LYS A C 1
ATOM 856 O O . LYS A 1 104 ? 22.910 -1.449 -31.666 1.00 83.06 104 LYS A O 1
ATOM 861 N N . GLY A 1 105 ? 23.180 -0.793 -29.533 1.00 82.94 105 GLY A N 1
ATOM 862 C CA . GLY A 1 105 ? 24.460 -0.109 -29.737 1.00 82.94 105 GLY A CA 1
ATOM 863 C C . GLY A 1 105 ? 25.597 -1.084 -30.052 1.00 82.94 105 GLY A C 1
ATOM 864 O O . GLY A 1 105 ? 26.314 -0.889 -31.035 1.00 82.94 105 GLY A O 1
ATOM 865 N N . VAL A 1 106 ? 25.705 -2.168 -29.278 1.00 80.75 106 VAL A N 1
ATOM 866 C CA . VAL A 1 106 ? 26.694 -3.239 -29.478 1.00 80.75 106 VAL A CA 1
ATOM 867 C C . VAL A 1 106 ? 26.487 -3.944 -30.819 1.00 80.75 106 VAL A C 1
ATOM 869 O O . VAL A 1 106 ? 27.446 -4.097 -31.563 1.00 80.75 106 VAL A O 1
ATOM 872 N N . THR A 1 107 ? 25.256 -4.293 -31.199 1.00 78.12 107 THR A N 1
ATOM 873 C CA . THR A 1 107 ? 24.940 -4.916 -32.492 1.00 78.12 107 THR A CA 1
ATOM 874 C C . THR A 1 107 ? 25.272 -3.989 -33.657 1.00 78.12 107 THR A C 1
ATOM 876 O O . THR A 1 107 ? 25.789 -4.450 -34.668 1.00 78.12 107 THR A O 1
ATOM 879 N N . ARG A 1 108 ? 25.038 -2.673 -33.538 1.00 79.94 108 ARG A N 1
ATOM 880 C CA . ARG A 1 108 ? 25.471 -1.704 -34.562 1.00 79.94 108 ARG A CA 1
ATOM 881 C C . ARG A 1 108 ? 26.992 -1.621 -34.665 1.00 79.94 108 ARG A C 1
ATOM 883 O O . ARG A 1 108 ? 27.509 -1.596 -35.780 1.00 79.94 108 ARG A O 1
ATOM 890 N N . ALA A 1 109 ? 27.698 -1.604 -33.535 1.00 77.31 109 ALA A N 1
ATOM 891 C CA . ALA A 1 109 ? 29.157 -1.625 -33.514 1.00 77.31 109 ALA A CA 1
ATOM 892 C C . ALA A 1 109 ? 29.699 -2.931 -34.117 1.00 77.31 109 ALA A C 1
ATOM 894 O O . ALA A 1 109 ? 30.568 -2.882 -34.980 1.00 77.31 109 ALA A O 1
ATOM 895 N N . MET A 1 110 ? 29.116 -4.080 -33.763 1.00 72.62 110 MET A N 1
ATOM 896 C CA . MET A 1 110 ? 29.432 -5.381 -34.353 1.00 72.62 110 MET A CA 1
ATOM 897 C C . MET A 1 110 ? 29.115 -5.437 -35.843 1.00 72.62 110 MET A C 1
ATOM 899 O O . MET A 1 110 ? 29.930 -5.943 -36.595 1.00 72.62 110 MET A O 1
ATOM 903 N N . ALA A 1 111 ? 27.994 -4.885 -36.310 1.00 73.00 111 ALA A N 1
ATOM 904 C CA . ALA A 1 111 ? 27.673 -4.825 -37.736 1.00 73.00 111 ALA A CA 1
ATOM 905 C C . ALA A 1 111 ? 28.659 -3.931 -38.509 1.00 73.00 111 ALA A C 1
ATOM 907 O O . ALA A 1 111 ? 29.064 -4.265 -39.623 1.00 73.00 111 ALA A O 1
ATOM 908 N N . SER A 1 112 ? 29.087 -2.817 -37.907 1.00 71.81 112 SER A N 1
ATOM 909 C CA . SER A 1 112 ? 30.132 -1.952 -38.462 1.00 71.81 112 SER A CA 1
ATOM 910 C C 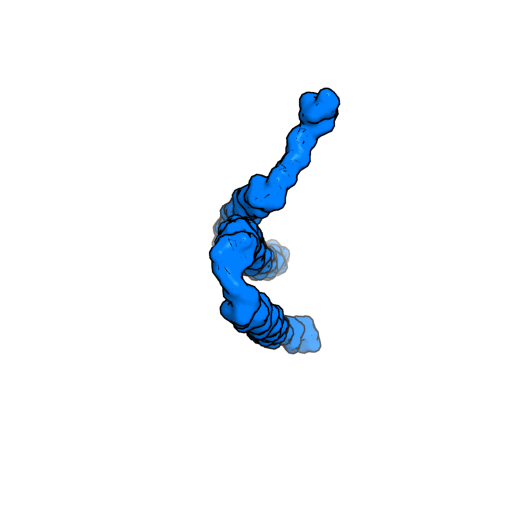. SER A 1 112 ? 31.504 -2.635 -38.476 1.00 71.81 112 SER A C 1
ATOM 912 O O . SER A 1 112 ? 32.278 -2.415 -39.403 1.00 71.81 112 SER A O 1
ATOM 914 N N . MET A 1 113 ? 31.792 -3.478 -37.482 1.00 62.12 113 MET A N 1
ATOM 915 C CA . MET A 1 113 ? 33.034 -4.249 -37.365 1.00 62.12 113 MET A CA 1
ATOM 916 C C . MET A 1 113 ? 33.031 -5.490 -38.281 1.00 62.12 113 MET A C 1
ATOM 918 O O . MET A 1 113 ? 34.053 -5.814 -38.870 1.00 62.12 113 MET A O 1
ATOM 922 N N . ASN A 1 114 ? 31.872 -6.119 -38.507 1.00 56.00 114 ASN A N 1
ATOM 923 C CA . ASN A 1 114 ? 31.649 -7.231 -39.447 1.00 56.00 114 ASN A CA 1
ATOM 924 C C . ASN A 1 114 ? 31.858 -6.816 -40.906 1.00 56.00 114 ASN A C 1
ATOM 926 O O . ASN A 1 114 ? 32.290 -7.604 -41.737 1.00 56.00 114 ASN A O 1
ATOM 930 N N . ARG A 1 115 ? 31.586 -5.546 -41.234 1.00 59.62 115 ARG A N 1
ATOM 931 C CA . ARG A 1 115 ? 31.972 -4.986 -42.538 1.00 59.62 115 ARG A CA 1
ATOM 932 C C . ARG A 1 115 ? 33.494 -4.946 -42.739 1.00 59.62 115 ARG A C 1
ATOM 934 O O . ARG A 1 115 ? 33.922 -4.757 -43.871 1.00 59.62 115 ARG A O 1
ATOM 941 N N . GLN A 1 116 ? 34.290 -5.104 -41.677 1.00 57.81 116 GLN A N 1
ATOM 942 C CA . GLN A 1 116 ? 35.756 -5.058 -41.704 1.00 57.81 116 GLN A CA 1
ATOM 943 C C . GLN A 1 116 ? 36.431 -6.397 -41.329 1.00 57.81 116 GLN A C 1
ATOM 945 O O . GLN A 1 116 ? 37.607 -6.566 -41.636 1.00 57.81 116 GLN A O 1
ATOM 950 N N . LEU A 1 117 ? 35.728 -7.362 -40.715 1.00 52.50 117 LEU A N 1
ATOM 951 C CA . LEU A 1 117 ? 36.276 -8.660 -40.286 1.00 52.50 117 LEU A CA 1
ATOM 952 C C . LEU A 1 117 ? 35.290 -9.816 -40.558 1.00 52.50 117 LEU A C 1
ATOM 954 O O . LEU A 1 117 ? 34.109 -9.721 -40.246 1.00 52.50 117 LEU A O 1
ATOM 958 N N . ASN A 1 118 ? 35.805 -10.904 -41.144 1.00 51.16 118 ASN A N 1
ATOM 959 C CA . ASN A 1 118 ? 35.068 -12.047 -41.701 1.00 51.16 118 ASN A CA 1
ATOM 960 C C . ASN A 1 118 ? 34.118 -12.788 -40.725 1.00 51.16 118 ASN A C 1
ATOM 962 O O . ASN A 1 118 ? 34.358 -12.896 -39.525 1.00 51.16 118 ASN A O 1
ATOM 966 N N . LEU A 1 119 ? 33.078 -13.382 -41.328 1.00 61.72 119 LEU A N 1
ATOM 967 C CA . LEU A 1 119 ? 31.750 -13.754 -40.810 1.00 61.72 119 LEU A CA 1
ATOM 968 C C . LEU A 1 119 ? 31.521 -14.895 -39.760 1.00 61.72 119 LEU A C 1
ATOM 970 O O . LEU A 1 119 ? 30.376 -14.997 -39.317 1.00 61.72 119 LEU A O 1
ATOM 974 N N . PRO A 1 120 ? 32.447 -15.763 -39.295 1.00 61.06 120 PRO A N 1
ATOM 975 C CA . PRO A 1 120 ? 32.038 -16.942 -38.495 1.00 61.06 120 PRO A CA 1
ATOM 976 C C . PRO A 1 120 ? 31.609 -16.691 -37.034 1.00 61.06 120 PRO A C 1
ATOM 978 O O . PRO A 1 120 ? 30.879 -17.493 -36.456 1.00 61.06 120 PRO A O 1
ATOM 981 N N . GLN A 1 121 ? 32.063 -15.611 -36.390 1.00 59.56 121 GLN A N 1
ATOM 982 C CA . GLN A 1 121 ? 31.879 -15.426 -34.937 1.00 59.56 121 GLN A CA 1
ATOM 983 C C . GLN A 1 121 ? 30.532 -14.785 -34.558 1.00 59.56 121 GLN A C 1
ATOM 985 O O . GLN A 1 121 ? 30.045 -14.993 -33.450 1.00 59.56 121 GLN A O 1
ATOM 990 N N . ILE A 1 122 ? 29.883 -14.065 -35.479 1.00 59.50 122 ILE A N 1
ATOM 991 C CA . ILE A 1 122 ? 28.614 -13.363 -35.214 1.00 59.50 122 ILE A CA 1
ATOM 992 C C . ILE A 1 122 ? 27.421 -14.320 -35.144 1.00 59.50 122 ILE A C 1
ATOM 994 O O . ILE A 1 122 ? 26.524 -14.101 -34.334 1.00 59.50 122 ILE A O 1
ATOM 998 N N . GLN A 1 123 ? 27.428 -15.409 -35.921 1.00 60.69 123 GLN A N 1
ATOM 999 C CA . GLN A 1 123 ? 26.390 -16.444 -35.825 1.00 60.69 123 GLN A CA 1
ATOM 1000 C C . GLN A 1 123 ? 26.358 -17.092 -34.437 1.00 60.69 123 GLN A C 1
ATOM 1002 O O . GLN A 1 123 ? 25.278 -17.306 -33.898 1.00 60.69 123 GLN A O 1
ATOM 1007 N N . ARG A 1 124 ? 27.527 -17.318 -33.817 1.00 69.88 124 ARG A N 1
ATOM 1008 C CA . ARG A 1 124 ? 27.597 -17.819 -32.435 1.00 69.88 124 ARG A CA 1
ATOM 1009 C C . ARG A 1 124 ? 27.012 -16.838 -31.429 1.00 69.88 124 ARG A C 1
ATOM 1011 O O . ARG A 1 124 ? 26.315 -17.265 -30.526 1.00 69.88 124 ARG A O 1
ATOM 1018 N N . ILE A 1 125 ? 27.277 -15.540 -31.580 1.00 68.88 125 ILE A N 1
ATOM 1019 C CA . ILE A 1 125 ? 26.790 -14.526 -30.632 1.00 68.88 125 ILE A CA 1
ATOM 1020 C C . ILE A 1 125 ? 25.271 -14.355 -30.741 1.00 68.88 125 ILE A C 1
ATOM 1022 O O . ILE A 1 125 ? 24.607 -14.207 -29.721 1.00 68.88 125 ILE A O 1
ATOM 1026 N N . LEU A 1 126 ? 24.715 -14.422 -31.955 1.00 68.94 126 LEU A N 1
ATOM 1027 C CA . LEU A 1 126 ? 23.263 -14.402 -32.159 1.00 68.94 126 LEU A CA 1
ATOM 1028 C C . LEU A 1 126 ? 22.585 -15.663 -31.603 1.00 68.94 126 LEU A C 1
ATOM 1030 O O . LEU A 1 126 ? 21.572 -15.535 -30.926 1.00 68.94 126 LEU A O 1
ATOM 1034 N N . GLN A 1 127 ? 23.175 -16.847 -31.802 1.00 77.81 127 GLN A N 1
ATOM 1035 C CA . GLN A 1 127 ? 22.668 -18.093 -31.209 1.00 77.81 127 GLN A CA 1
ATOM 1036 C C . GLN A 1 127 ? 22.751 -18.097 -29.679 1.00 77.81 127 GLN A C 1
ATOM 1038 O O . GLN A 1 127 ? 21.825 -18.547 -29.009 1.00 77.81 127 GLN A O 1
ATOM 1043 N N . GLU A 1 128 ? 23.842 -17.584 -29.106 1.00 76.94 128 GLU A N 1
ATOM 1044 C CA . GLU A 1 128 ? 23.977 -17.470 -27.651 1.00 76.94 128 GLU A CA 1
ATOM 1045 C C . GLU A 1 128 ? 22.960 -16.468 -27.087 1.00 76.94 128 GLU A C 1
ATOM 1047 O O . GLU A 1 128 ? 22.401 -16.692 -26.017 1.00 76.94 128 GLU A O 1
ATOM 1052 N N . PHE A 1 129 ? 22.667 -15.388 -27.820 1.00 74.38 129 PHE A N 1
ATOM 1053 C CA . PHE A 1 129 ? 21.640 -14.424 -27.435 1.00 74.38 129 PHE A CA 1
ATOM 1054 C C . PHE A 1 129 ? 20.230 -15.028 -27.462 1.00 74.38 129 PHE A C 1
ATOM 1056 O O . PHE A 1 129 ? 19.513 -14.881 -26.475 1.00 74.38 129 PHE A O 1
ATOM 1063 N N . GLU A 1 130 ? 19.845 -15.735 -28.531 1.00 72.94 130 GLU A N 1
ATOM 1064 C CA . GLU A 1 130 ? 18.551 -16.438 -28.598 1.00 72.94 130 GLU A CA 1
ATOM 1065 C C . GLU A 1 130 ? 18.395 -17.415 -27.430 1.00 72.94 130 GLU A C 1
ATOM 1067 O O . GLU A 1 130 ? 17.397 -17.370 -26.714 1.00 72.94 130 GLU A O 1
ATOM 1072 N N . LYS A 1 131 ? 19.434 -18.209 -27.153 1.00 80.75 131 LYS A N 1
ATOM 1073 C CA . LYS A 1 131 ? 19.429 -19.175 -26.053 1.00 80.75 131 LYS A CA 1
ATOM 1074 C C . LYS A 1 131 ? 19.294 -18.513 -24.678 1.00 80.75 131 LYS A C 1
ATOM 1076 O O . LYS A 1 131 ? 18.584 -19.019 -23.815 1.00 80.75 131 LYS A O 1
ATOM 1081 N N . GLN A 1 132 ? 19.979 -17.393 -24.441 1.00 70.00 132 GLN A N 1
ATOM 1082 C CA . GLN A 1 132 ? 19.850 -16.660 -23.176 1.00 70.00 132 GLN A CA 1
ATOM 1083 C C . GLN A 1 132 ? 18.490 -15.959 -23.047 1.00 70.00 132 GLN A C 1
ATOM 1085 O O . GLN A 1 132 ? 17.988 -15.843 -21.930 1.00 70.00 132 GLN A O 1
ATOM 1090 N N . SER A 1 133 ? 17.893 -15.522 -24.160 1.00 71.25 133 SER A N 1
ATOM 1091 C CA . SER A 1 133 ? 16.548 -14.939 -24.175 1.00 71.25 133 SER A CA 1
ATOM 1092 C C . SER A 1 133 ? 15.489 -15.988 -23.831 1.00 71.25 133 SER A C 1
ATOM 1094 O O . SER A 1 133 ? 14.690 -15.744 -22.936 1.00 71.25 133 SER A O 1
ATOM 1096 N N . GLU A 1 134 ? 15.552 -17.187 -24.421 1.00 75.62 134 GLU A N 1
ATOM 1097 C CA . GLU A 1 134 ? 14.657 -18.304 -24.062 1.00 75.62 134 GLU A CA 1
ATOM 1098 C C . GLU A 1 134 ? 14.792 -18.707 -22.588 1.00 75.62 134 GLU A C 1
ATOM 1100 O O . GLU A 1 134 ? 13.798 -18.921 -21.899 1.00 75.62 134 GLU A O 1
ATOM 1105 N N . ILE A 1 135 ? 16.022 -18.767 -22.064 1.00 74.75 135 ILE A N 1
ATOM 1106 C CA . ILE A 1 135 ? 16.255 -19.055 -20.639 1.00 74.75 135 ILE A CA 1
ATOM 1107 C C . ILE A 1 135 ? 15.658 -17.958 -19.745 1.00 74.75 135 ILE A C 1
ATOM 1109 O O . ILE A 1 135 ? 15.239 -18.241 -18.621 1.00 74.75 135 ILE A O 1
ATOM 1113 N N . MET A 1 136 ? 15.656 -16.704 -20.200 1.00 72.56 136 MET A N 1
ATOM 1114 C CA . MET A 1 136 ? 15.065 -15.589 -19.464 1.00 72.56 136 MET A CA 1
ATOM 1115 C C . MET A 1 136 ? 13.538 -15.669 -19.462 1.00 72.56 136 MET A C 1
ATOM 1117 O O . MET A 1 136 ? 12.955 -15.521 -18.390 1.00 72.56 136 MET A O 1
ATOM 1121 N N . ASP A 1 137 ? 12.924 -15.978 -20.604 1.00 73.12 137 ASP A N 1
ATOM 1122 C CA . ASP A 1 137 ? 11.472 -16.147 -20.729 1.00 73.12 137 ASP A CA 1
ATOM 1123 C C . ASP A 1 137 ? 10.980 -17.317 -19.861 1.00 73.12 137 ASP A C 1
ATOM 1125 O O . ASP A 1 137 ? 10.064 -17.148 -19.059 1.00 73.12 137 ASP A O 1
ATOM 1129 N N . MET A 1 138 ? 11.679 -18.459 -19.884 1.00 72.06 138 MET A N 1
ATOM 1130 C CA . MET A 1 138 ? 11.401 -19.587 -18.981 1.00 72.06 138 MET A CA 1
ATOM 1131 C C . MET A 1 138 ? 11.519 -19.208 -17.498 1.00 72.06 138 MET A C 1
ATOM 1133 O O . MET A 1 138 ? 10.756 -19.687 -16.665 1.00 72.06 138 MET A O 1
ATOM 1137 N N . LYS A 1 139 ? 12.502 -18.378 -17.126 1.00 66.25 139 LYS A N 1
ATOM 1138 C CA . LYS A 1 139 ? 12.655 -17.924 -15.734 1.00 66.25 139 LYS A CA 1
ATOM 1139 C C . LYS A 1 139 ? 11.548 -16.965 -15.318 1.00 66.25 139 LYS A C 1
ATOM 1141 O O . LYS A 1 139 ? 11.185 -16.970 -14.147 1.00 66.25 139 LYS A O 1
ATOM 1146 N N . GLU A 1 140 ? 11.046 -16.141 -16.234 1.00 63.81 140 GLU A N 1
ATOM 1147 C CA . GLU A 1 140 ? 9.865 -15.313 -15.986 1.00 63.81 140 GLU A CA 1
ATOM 1148 C C . GLU A 1 140 ? 8.613 -16.176 -15.804 1.00 63.81 140 GLU A C 1
ATOM 1150 O O . GLU A 1 140 ? 7.836 -15.898 -14.897 1.00 63.81 140 GLU A O 1
ATOM 1155 N N . GLU A 1 141 ? 8.454 -17.239 -16.593 1.00 65.56 141 GLU A N 1
ATOM 1156 C CA . GLU A 1 141 ? 7.336 -18.185 -16.486 1.00 65.56 141 GLU A CA 1
ATOM 1157 C C . GLU A 1 141 ? 7.364 -18.935 -15.144 1.00 65.56 141 GLU A C 1
ATOM 1159 O O . GLU A 1 141 ? 6.426 -18.825 -14.365 1.00 65.56 141 GLU A O 1
ATOM 1164 N N . VAL A 1 142 ? 8.505 -19.529 -14.775 1.00 69.12 142 VAL A N 1
ATOM 1165 C CA . VAL A 1 142 ? 8.693 -20.199 -13.470 1.00 69.12 142 VAL A CA 1
ATOM 1166 C C . VAL A 1 142 ? 8.522 -19.235 -12.290 1.00 69.12 142 VAL A C 1
ATOM 1168 O O . VAL A 1 142 ? 8.079 -19.628 -11.212 1.00 69.12 142 VAL A O 1
ATOM 1171 N N . MET A 1 143 ? 8.900 -17.966 -12.456 1.00 65.56 143 MET A N 1
ATOM 1172 C CA . MET A 1 143 ? 8.727 -16.965 -11.405 1.00 65.56 143 MET A CA 1
ATOM 1173 C C . MET A 1 143 ? 7.282 -16.472 -11.301 1.00 65.56 143 MET A C 1
ATOM 1175 O O . MET A 1 143 ? 6.864 -16.143 -10.196 1.00 65.56 143 MET A O 1
ATOM 1179 N N . ASN A 1 144 ? 6.526 -16.428 -12.400 1.00 64.81 144 ASN A N 1
ATOM 1180 C CA . ASN A 1 144 ? 5.088 -16.173 -12.350 1.00 64.81 144 ASN A CA 1
ATOM 1181 C C . ASN A 1 144 ? 4.357 -17.360 -11.714 1.00 64.81 144 ASN A C 1
ATOM 1183 O O . ASN A 1 144 ? 3.580 -17.120 -10.802 1.00 64.81 144 ASN A O 1
ATOM 1187 N N . ASP A 1 145 ? 4.699 -18.603 -12.064 1.00 64.75 145 ASP A N 1
ATOM 1188 C CA . ASP A 1 145 ? 4.113 -19.804 -11.449 1.00 64.75 145 ASP A CA 1
ATOM 1189 C C . ASP A 1 145 ? 4.380 -19.855 -9.936 1.00 64.75 145 ASP A C 1
ATOM 1191 O O . ASP A 1 145 ? 3.489 -20.144 -9.149 1.00 64.75 145 ASP A O 1
ATOM 1195 N N . ALA A 1 146 ? 5.586 -19.485 -9.489 1.00 60.53 146 ALA A N 1
ATOM 1196 C CA . ALA A 1 146 ? 5.907 -19.417 -8.061 1.00 60.53 146 ALA A CA 1
ATOM 1197 C C . ALA A 1 146 ? 5.217 -18.252 -7.324 1.00 60.53 146 ALA A C 1
ATOM 1199 O O . ALA A 1 146 ? 5.087 -18.286 -6.099 1.00 60.53 146 ALA A O 1
ATOM 1200 N N . ILE A 1 147 ? 4.838 -17.191 -8.041 1.00 59.91 147 ILE A N 1
ATOM 1201 C CA . ILE A 1 147 ? 4.060 -16.078 -7.487 1.00 59.91 147 ILE A CA 1
ATOM 1202 C C . ILE A 1 147 ? 2.580 -16.457 -7.427 1.00 59.91 147 ILE A C 1
ATOM 1204 O O . ILE A 1 147 ? 1.950 -16.164 -6.415 1.00 59.91 147 ILE A O 1
ATOM 1208 N N . ASP A 1 148 ? 2.060 -17.133 -8.449 1.00 61.66 148 ASP A N 1
ATOM 1209 C CA . ASP A 1 148 ? 0.684 -17.620 -8.495 1.00 61.66 148 ASP A CA 1
ATOM 1210 C C . ASP A 1 148 ? 0.463 -18.718 -7.436 1.00 61.66 148 ASP A C 1
ATOM 1212 O O . ASP A 1 148 ? -0.463 -18.581 -6.645 1.00 61.66 148 ASP A O 1
ATOM 1216 N N . ASP A 1 149 ? 1.383 -19.676 -7.256 1.00 61.91 149 ASP A N 1
ATOM 1217 C CA . ASP A 1 149 ? 1.339 -20.669 -6.158 1.00 61.91 149 ASP A CA 1
ATOM 1218 C C . ASP A 1 149 ? 1.399 -20.014 -4.761 1.00 61.91 149 ASP A C 1
ATOM 1220 O O . ASP A 1 149 ? 0.778 -20.472 -3.798 1.00 61.91 149 ASP A O 1
ATOM 1224 N N . ALA A 1 150 ? 2.159 -18.922 -4.617 1.00 58.62 150 ALA A N 1
ATOM 1225 C CA . ALA A 1 150 ? 2.245 -18.178 -3.360 1.00 58.62 150 ALA A CA 1
ATOM 1226 C C . ALA A 1 150 ? 1.018 -17.284 -3.105 1.00 58.62 150 ALA A C 1
ATOM 1228 O O . ALA A 1 150 ? 0.811 -16.862 -1.964 1.00 58.62 150 ALA A O 1
ATOM 1229 N N . MET A 1 151 ? 0.234 -16.972 -4.141 1.00 56.00 151 MET A N 1
ATOM 1230 C CA . MET A 1 151 ? -1.009 -16.207 -4.041 1.00 56.00 151 MET A CA 1
ATOM 1231 C C . MET A 1 151 ? -2.241 -17.116 -3.907 1.00 56.00 151 MET A C 1
ATOM 1233 O O . MET A 1 151 ? -3.123 -16.784 -3.119 1.00 56.00 151 MET A O 1
ATOM 1237 N N . GLU A 1 152 ? -2.276 -18.282 -4.560 1.00 55.06 152 GLU A N 1
ATOM 1238 C CA . GLU A 1 152 ? -3.331 -19.299 -4.392 1.00 55.06 152 GLU A CA 1
ATOM 1239 C C . GLU A 1 152 ? -3.333 -19.901 -2.977 1.00 55.06 152 GLU A C 1
ATOM 1241 O O . GLU A 1 152 ? -4.391 -20.221 -2.438 1.00 55.06 152 GLU A O 1
ATOM 1246 N N . GLY A 1 153 ? -2.179 -19.947 -2.300 1.00 50.41 153 GLY A N 1
ATOM 1247 C CA . GLY A 1 153 ? -2.082 -20.389 -0.904 1.00 50.41 153 GLY A CA 1
ATOM 1248 C C . GLY A 1 153 ? -2.772 -19.492 0.142 1.00 50.41 153 GLY A C 1
ATOM 1249 O O . GLY A 1 153 ? -2.809 -19.876 1.310 1.00 50.41 153 GLY A O 1
ATOM 1250 N N . ASP A 1 154 ? -3.298 -18.321 -0.242 1.00 48.94 154 ASP A N 1
ATOM 1251 C CA . ASP A 1 154 ? -4.001 -17.376 0.651 1.00 48.94 154 ASP A CA 1
ATOM 1252 C C . ASP A 1 154 ? -5.488 -17.176 0.251 1.00 48.94 154 ASP A C 1
ATOM 1254 O O . ASP A 1 154 ? -6.220 -16.479 0.960 1.00 48.94 154 ASP A O 1
ATOM 1258 N N . GLU A 1 155 ? -5.959 -17.786 -0.854 1.00 46.22 155 GLU A N 1
ATOM 1259 C CA . GLU A 1 155 ? -7.359 -17.694 -1.326 1.00 46.22 155 GLU A CA 1
ATOM 1260 C C . GLU A 1 155 ? -8.264 -18.851 -0.836 1.00 46.22 155 GLU A C 1
ATOM 1262 O O . GLU A 1 155 ? -9.481 -18.679 -0.762 1.00 46.22 155 GLU A O 1
ATOM 1267 N N . ASP A 1 156 ? -7.704 -19.974 -0.371 1.00 45.62 156 ASP A N 1
ATOM 1268 C CA . ASP A 1 156 ? -8.480 -21.162 0.045 1.00 45.62 156 ASP A CA 1
ATOM 1269 C C . ASP A 1 156 ? -9.009 -21.148 1.504 1.00 45.62 156 ASP A C 1
ATOM 1271 O O . ASP A 1 156 ? -9.665 -22.099 1.942 1.00 45.62 156 ASP A O 1
ATOM 1275 N N . GLU A 1 157 ? -8.799 -20.073 2.276 1.00 47.12 157 GLU A N 1
ATOM 1276 C CA . GLU A 1 157 ? -9.347 -19.941 3.646 1.00 47.12 157 GLU A CA 1
ATOM 1277 C C . GLU A 1 157 ? -10.591 -19.028 3.766 1.00 47.12 157 GLU A C 1
ATOM 1279 O O . GLU A 1 157 ? -11.109 -18.859 4.872 1.00 47.12 157 GLU A O 1
ATOM 1284 N N . GLU A 1 158 ? -11.129 -18.460 2.675 1.00 47.66 158 GLU A N 1
ATOM 1285 C CA . GLU A 1 158 ? -12.310 -17.565 2.743 1.00 47.66 158 GLU A CA 1
ATOM 1286 C C . GLU A 1 158 ? -13.689 -18.238 2.503 1.00 47.66 158 GLU A C 1
ATOM 1288 O O . GLU A 1 158 ? -14.708 -17.554 2.620 1.00 47.66 158 GLU A O 1
ATOM 1293 N N . GLU A 1 159 ? -13.780 -19.564 2.295 1.00 41.88 159 GLU A N 1
ATOM 1294 C CA . GLU A 1 159 ? -15.069 -20.287 2.129 1.00 41.88 159 GLU A CA 1
ATOM 1295 C C . GLU A 1 159 ? -15.413 -21.353 3.203 1.00 41.88 159 GLU A C 1
ATOM 1297 O O . GLU A 1 159 ? -16.148 -22.306 2.925 1.00 41.88 159 GLU A O 1
ATOM 1302 N N . ARG A 1 160 ? -14.972 -21.210 4.463 1.00 35.12 160 ARG A N 1
ATOM 1303 C CA . ARG A 1 160 ? -15.494 -22.048 5.572 1.00 35.12 160 ARG A CA 1
ATOM 1304 C C . ARG A 1 160 ? -15.890 -21.278 6.826 1.00 35.12 160 ARG A C 1
ATOM 1306 O O . ARG A 1 160 ? -15.154 -20.358 7.237 1.00 35.12 160 ARG A O 1
#

Secondary structure (DSSP, 8-state):
-TTSS--PPPHHHHHHHHHHHHHHHHHHHHHHHHHHHHHHHHHHHHHHHHHHTT-HHHHHHHHHHHHHHHHHHHHHHHHHHHHHHHHHHHHHHHHHHHHHHHHHHHHHHHHHHHTTS-THHHHHHHHHHHHHHHHHHHHHHHHHHHHHHHHHTTTTTS--

Foldseek 3Di:
DDVVPDPDDDPLRVLVVLLVVLVVVLVVLVVVLVVLVVVLVVLVVVLVVCVVVVVVVVNVVSVVVSVVSVVVSVVSVVVSVVSVVVSVVSVVVSVVVVVVVVVVVVVVVVVVVCVVDPDDVVVVVVVVVVVVVVVVVVVVVVVVVVVVVVVVVPPVPPPD

Radius of gyration: 26.96 Å; chains: 1; bounding box: 62×44×74 Å

Sequence (160 aa):
MEWLFGKKLTPEELLRKNQRALNKAMRDLDREKQKMEQQEKKIIIDIKKLAKEGQMDAVKIMARDLVRTRRYVKKFMLMRANIQAVSLKIQTLRSQNAMAQAMKGVTRAMASMNRQLNLPQIQRILQEFEKQSEIMDMKEEVMNDAIDDAMEGDEDEEER

InterPro domains:
  IPR005024 Snf7 family [PF03357] (18-158)
  IPR005024 Snf7 family [PTHR10476] (5-159)